Protein AF-A0A4P7WG69-F1 (afdb_monomer)

Radius of gyration: 11.12 Å; Cα contacts (8 Å, |Δi|>4): 151; chains: 1; bounding box: 30×24×25 Å

Sequence (73 aa):
MSKSVFIVPHPAHSTGKPVEHHEVKKAGGEVLHKTKTQKEAIDWAKEKGHVPHVAREKETKPDPNNPEHWRKV

Foldseek 3Di:
DAFAWEWAFPVQLLVVDDGQWIFTGGQVGDTDDIGRDPVVSCVVCVVVRHFYWYAPDSNDDDDSNDPVRIDTD

Structure (mmCIF, N/CA/C/O backbone):
data_AF-A0A4P7WG69-F1
#
_entry.id   AF-A0A4P7WG69-F1
#
loop_
_atom_site.group_PDB
_atom_site.id
_atom_site.type_symbol
_atom_site.label_atom_id
_atom_site.label_alt_id
_atom_site.label_comp_id
_atom_site.label_asym_id
_atom_site.label_entity_id
_atom_site.label_seq_id
_atom_site.pdbx_PDB_ins_code
_atom_site.Cartn_x
_atom_site.Cartn_y
_atom_site.Cartn_z
_atom_site.occupancy
_atom_site.B_iso_or_equiv
_atom_site.auth_seq_id
_atom_site.auth_comp_id
_atom_site.auth_asym_id
_atom_site.auth_atom_id
_atom_site.pdbx_PDB_model_num
ATOM 1 N N . MET A 1 1 ? -17.644 -11.021 5.819 1.00 47.94 1 MET A N 1
ATOM 2 C CA . MET A 1 1 ? -16.955 -11.044 4.510 1.00 47.94 1 MET A CA 1
ATOM 3 C C . MET A 1 1 ? -15.641 -10.297 4.646 1.00 47.94 1 MET A C 1
ATOM 5 O O . MET A 1 1 ? -15.658 -9.097 4.895 1.00 47.94 1 MET A O 1
ATOM 9 N N . SER A 1 2 ? -14.518 -11.004 4.587 1.00 53.69 2 SER A N 1
ATOM 10 C CA . SER A 1 2 ? -13.187 -10.419 4.772 1.00 53.69 2 SER A CA 1
ATOM 11 C C . SER A 1 2 ? -12.852 -9.528 3.576 1.00 53.69 2 SER A C 1
ATOM 13 O O . SER A 1 2 ? -12.693 -10.024 2.463 1.00 53.69 2 SER A O 1
ATOM 15 N N . LYS A 1 3 ? -12.794 -8.206 3.775 1.00 83.38 3 LYS A N 1
ATOM 16 C CA . LYS A 1 3 ? -12.509 -7.246 2.700 1.00 83.38 3 LYS A CA 1
ATOM 17 C C . LYS A 1 3 ? -10.996 -7.160 2.474 1.00 83.38 3 LYS A C 1
ATOM 19 O O . LYS A 1 3 ? -10.362 -6.198 2.909 1.00 83.38 3 LYS A O 1
ATOM 24 N N . SER A 1 4 ? -10.418 -8.190 1.860 1.00 89.06 4 SER A N 1
ATOM 25 C CA . SER A 1 4 ? -9.008 -8.192 1.462 1.00 89.06 4 SER A CA 1
ATOM 26 C C . SER A 1 4 ? -8.722 -7.033 0.511 1.00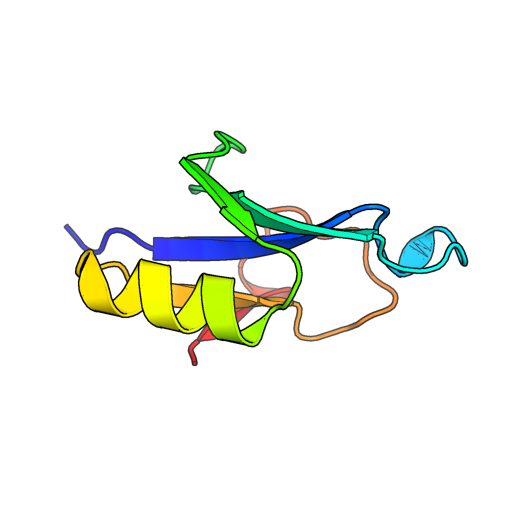 89.06 4 SER A C 1
ATOM 28 O O . SER A 1 4 ? -9.478 -6.801 -0.435 1.00 89.06 4 SER A O 1
ATOM 30 N N . VAL A 1 5 ? -7.632 -6.319 0.768 1.00 91.56 5 VAL A N 1
ATOM 31 C CA . VAL A 1 5 ? -7.117 -5.268 -0.113 1.00 91.56 5 VAL A CA 1
ATOM 32 C C . VAL A 1 5 ? -5.650 -5.520 -0.416 1.00 91.56 5 VAL A C 1
ATOM 34 O O . VAL A 1 5 ? -4.950 -6.152 0.370 1.00 91.56 5 VAL A O 1
ATOM 37 N N . PHE A 1 6 ? -5.193 -5.012 -1.549 1.00 89.88 6 PHE A N 1
ATOM 38 C CA . PHE A 1 6 ? -3.873 -5.229 -2.112 1.00 89.88 6 PHE A CA 1
ATOM 39 C C . PHE A 1 6 ? -3.171 -3.892 -2.268 1.00 89.88 6 PHE A C 1
ATOM 41 O O . PHE A 1 6 ? -3.723 -2.960 -2.847 1.00 89.88 6 PHE A O 1
ATOM 48 N N . ILE A 1 7 ? -1.963 -3.793 -1.735 1.00 90.94 7 ILE A N 1
ATOM 49 C CA . ILE A 1 7 ? -1.167 -2.573 -1.760 1.00 90.94 7 ILE A CA 1
ATOM 50 C C . ILE A 1 7 ? -0.198 -2.680 -2.924 1.00 90.94 7 ILE A C 1
ATOM 52 O O . ILE A 1 7 ? 0.710 -3.511 -2.922 1.00 90.94 7 ILE A O 1
ATOM 56 N N . VAL A 1 8 ? -0.427 -1.845 -3.931 1.00 88.44 8 VAL A N 1
ATOM 57 C CA . VAL A 1 8 ? 0.244 -1.921 -5.223 1.00 88.44 8 VAL A CA 1
ATOM 58 C C . VAL A 1 8 ? 1.123 -0.689 -5.419 1.00 88.44 8 VAL A C 1
ATOM 60 O O . VAL A 1 8 ? 0.588 0.418 -5.441 1.00 88.44 8 VAL A O 1
ATOM 63 N N . PRO A 1 9 ? 2.446 -0.835 -5.586 1.00 88.69 9 PRO A N 1
ATOM 64 C CA . PRO A 1 9 ? 3.304 0.290 -5.931 1.00 88.69 9 PRO A CA 1
ATOM 65 C C . PRO A 1 9 ? 3.027 0.755 -7.365 1.00 88.69 9 PRO A C 1
ATOM 67 O O . PRO A 1 9 ? 2.835 -0.062 -8.272 1.00 88.69 9 PRO A O 1
ATOM 70 N N . HIS A 1 10 ? 3.018 2.069 -7.569 1.00 84.44 10 HIS A N 1
ATOM 71 C CA . HIS A 1 10 ? 2.856 2.698 -8.870 1.00 84.44 10 HIS A CA 1
ATOM 72 C C . HIS A 1 10 ? 3.957 3.752 -9.101 1.00 84.44 10 HIS A C 1
ATOM 74 O O . HIS A 1 10 ? 4.127 4.636 -8.261 1.00 84.44 10 HIS A O 1
ATOM 80 N N . PRO A 1 11 ? 4.691 3.692 -10.226 1.00 84.06 11 PRO A N 1
ATOM 81 C CA . PRO A 1 11 ? 4.728 2.582 -11.179 1.00 84.06 11 PRO A CA 1
ATOM 82 C C . PRO A 1 11 ? 5.197 1.274 -10.514 1.00 84.06 11 PRO A C 1
ATOM 84 O O . PRO A 1 11 ? 5.855 1.286 -9.476 1.00 84.06 11 PRO A O 1
ATOM 87 N N . ALA A 1 12 ? 4.816 0.128 -11.087 1.00 79.12 12 ALA A N 1
ATOM 88 C CA . ALA A 1 12 ? 5.197 -1.170 -10.531 1.00 79.12 12 ALA A CA 1
ATOM 89 C C . ALA A 1 12 ? 6.727 -1.318 -10.514 1.00 79.12 12 ALA A C 1
ATOM 91 O O . ALA A 1 12 ? 7.398 -0.912 -11.464 1.00 79.12 12 ALA A O 1
ATOM 92 N N . HIS A 1 13 ? 7.276 -1.955 -9.479 1.00 74.38 13 HIS A N 1
ATOM 93 C CA . HIS A 1 13 ? 8.720 -2.190 -9.347 1.00 74.38 13 HIS A CA 1
ATOM 94 C C . HIS A 1 13 ? 9.336 -2.889 -10.575 1.00 74.38 13 HIS A C 1
ATOM 96 O O . HIS A 1 13 ? 10.443 -2.545 -10.983 1.00 74.38 13 HIS A O 1
ATOM 102 N N . SER A 1 14 ? 8.582 -3.774 -11.238 1.00 72.44 14 SER A N 1
ATOM 103 C CA . SER A 1 14 ? 8.980 -4.453 -12.480 1.00 72.44 14 SER A CA 1
ATOM 104 C C . SER A 1 14 ? 9.265 -3.508 -13.659 1.00 72.44 14 SER A C 1
ATOM 106 O O . SER A 1 14 ? 9.782 -3.935 -1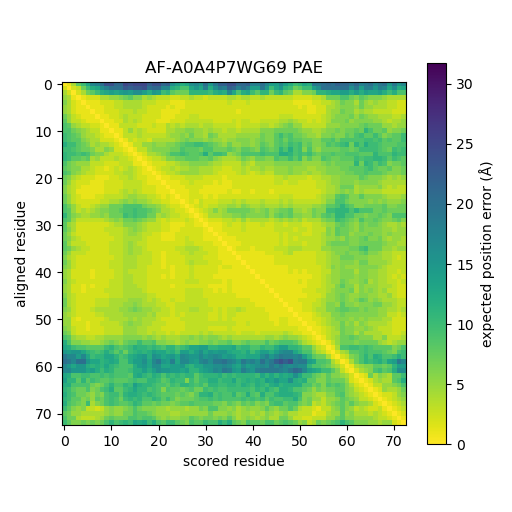4.684 1.00 72.44 14 SER A O 1
ATOM 108 N N . THR A 1 15 ? 8.870 -2.235 -13.571 1.00 74.81 15 THR A N 1
ATOM 109 C CA . THR A 1 15 ? 9.133 -1.234 -14.618 1.00 74.81 15 THR A CA 1
ATOM 110 C C . THR A 1 15 ? 10.531 -0.622 -14.524 1.00 74.81 15 THR A C 1
ATOM 112 O O . THR A 1 15 ? 10.914 0.124 -15.421 1.00 74.81 15 THR A O 1
ATOM 115 N N . GLY A 1 16 ? 11.271 -0.880 -13.438 1.00 76.75 16 GLY A N 1
ATOM 116 C CA . GLY A 1 16 ? 12.573 -0.258 -13.167 1.00 76.75 16 GLY A CA 1
ATOM 117 C C . GLY A 1 16 ? 12.501 1.237 -12.830 1.00 76.75 16 GLY A C 1
ATOM 118 O O . GLY A 1 16 ? 13.530 1.857 -12.573 1.00 76.75 16 GLY A O 1
ATOM 119 N N . LYS A 1 17 ? 11.301 1.830 -12.817 1.00 82.06 17 LYS A N 1
ATOM 120 C CA . LYS A 1 17 ? 11.081 3.229 -12.444 1.00 82.06 17 LYS A CA 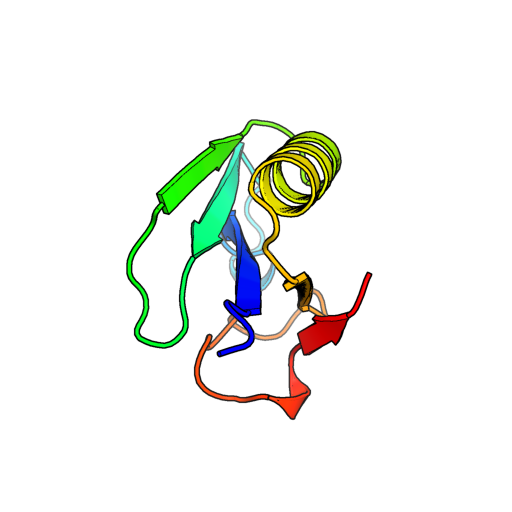1
ATOM 121 C C . LYS A 1 17 ? 10.956 3.374 -10.923 1.00 82.06 17 LYS A C 1
ATOM 123 O O . LYS A 1 17 ? 10.500 2.438 -10.258 1.00 82.06 17 LYS A O 1
ATOM 128 N N . PRO A 1 18 ? 11.329 4.538 -10.360 1.00 83.19 18 PRO A N 1
ATOM 129 C CA . PRO A 1 18 ? 11.073 4.824 -8.954 1.00 83.19 18 PRO A CA 1
ATOM 130 C C . PRO A 1 18 ? 9.568 4.773 -8.671 1.00 83.19 18 PRO A C 1
ATOM 132 O O . PRO A 1 18 ? 8.768 5.266 -9.463 1.00 83.19 18 PRO A O 1
ATOM 135 N N . VAL A 1 19 ? 9.191 4.164 -7.544 1.00 85.50 19 VAL A N 1
ATOM 136 C CA . VAL A 1 19 ? 7.799 4.148 -7.078 1.00 85.50 19 VAL A CA 1
ATOM 137 C C . VAL A 1 19 ? 7.430 5.546 -6.603 1.00 85.50 19 VAL A C 1
ATOM 139 O O . VAL A 1 19 ? 8.114 6.106 -5.749 1.00 85.50 19 VAL A O 1
ATOM 142 N N . GLU A 1 20 ? 6.341 6.086 -7.136 1.00 90.06 20 GLU A N 1
ATOM 143 C CA . GLU A 1 20 ? 5.857 7.428 -6.811 1.00 90.06 20 GLU A CA 1
ATOM 144 C C . GLU A 1 20 ? 4.796 7.385 -5.709 1.00 90.06 20 GLU A C 1
ATOM 146 O O . GLU A 1 20 ? 4.801 8.208 -4.791 1.00 90.06 20 GLU A O 1
ATOM 151 N N . HIS A 1 21 ? 3.901 6.396 -5.766 1.00 90.62 21 HIS A N 1
ATOM 152 C CA . HIS A 1 21 ? 2.832 6.212 -4.789 1.00 90.62 21 HIS A CA 1
ATOM 153 C C . HIS A 1 21 ? 2.408 4.746 -4.67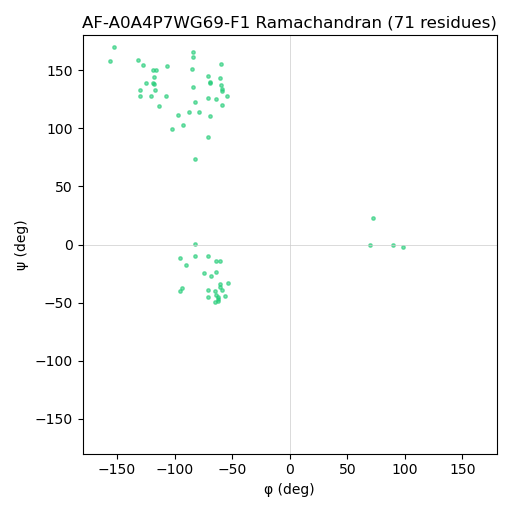8 1.00 90.62 21 HIS A C 1
ATOM 155 O O . HIS A 1 21 ? 2.797 3.888 -5.466 1.00 90.62 21 HIS A O 1
ATOM 161 N N . HIS A 1 22 ? 1.592 4.452 -3.674 1.00 90.69 22 HIS A N 1
ATOM 162 C CA . HIS A 1 22 ? 1.021 3.142 -3.403 1.00 90.69 22 HIS A CA 1
ATOM 163 C C . HIS A 1 22 ? -0.498 3.224 -3.520 1.00 90.69 22 HIS A C 1
ATOM 165 O O . HIS A 1 22 ? -1.130 4.133 -2.988 1.00 90.69 22 HIS A O 1
ATOM 171 N N . GLU A 1 23 ? -1.096 2.277 -4.228 1.00 92.38 23 GLU A N 1
ATOM 172 C CA . GLU A 1 23 ? -2.536 2.190 -4.444 1.00 92.38 23 GLU A CA 1
ATOM 173 C C . GLU A 1 23 ? -3.107 1.038 -3.617 1.00 92.38 23 GLU A C 1
ATOM 175 O O . GLU A 1 23 ? -2.638 -0.095 -3.716 1.00 92.38 23 GLU A O 1
ATOM 180 N N . VAL A 1 24 ? -4.142 1.309 -2.824 1.00 91.56 24 VAL A N 1
ATOM 181 C CA . VAL A 1 24 ? -4.919 0.281 -2.126 1.00 91.56 24 VAL A CA 1
ATOM 182 C C . VAL A 1 24 ? -6.028 -0.187 -3.058 1.00 91.56 24 VAL A C 1
ATOM 184 O O . VAL A 1 24 ? -6.925 0.590 -3.386 1.00 91.56 24 VAL A O 1
ATOM 187 N N . LYS A 1 25 ? -5.973 -1.445 -3.492 1.00 90.38 25 LYS A N 1
ATOM 188 C CA . LYS A 1 25 ? -6.911 -2.040 -4.454 1.00 90.38 25 LYS A CA 1
ATOM 189 C C . LYS A 1 25 ? -7.728 -3.171 -3.846 1.00 90.38 25 LYS A C 1
ATOM 191 O O . LYS A 1 25 ? -7.243 -3.885 -2.977 1.00 90.38 25 LYS A O 1
ATOM 196 N N . LYS A 1 26 ? -8.952 -3.386 -4.326 1.00 87.31 26 LYS A N 1
ATOM 197 C CA . LYS A 1 26 ? -9.709 -4.622 -4.052 1.00 87.31 26 LYS A CA 1
ATOM 198 C C . LYS A 1 26 ? -9.324 -5.736 -5.028 1.00 87.31 26 LYS A C 1
ATOM 200 O O . LYS A 1 26 ? -8.744 -5.481 -6.085 1.00 87.31 26 LYS A O 1
ATOM 205 N N . ALA A 1 27 ? -9.718 -6.965 -4.692 1.00 77.25 27 ALA A N 1
ATOM 206 C CA . ALA A 1 27 ? -9.818 -8.042 -5.678 1.00 77.25 27 ALA A CA 1
ATOM 207 C C . ALA A 1 27 ? -10.725 -7.569 -6.830 1.00 77.25 27 ALA A C 1
ATOM 209 O O . ALA A 1 27 ? -11.813 -7.056 -6.568 1.00 77.25 27 ALA A O 1
ATOM 210 N N . GLY A 1 28 ? -10.254 -7.666 -8.075 1.00 75.88 28 GLY A N 1
ATOM 211 C CA . GLY A 1 28 ? -10.926 -7.089 -9.249 1.00 75.88 28 GLY A CA 1
ATOM 212 C C . GLY A 1 28 ? -10.375 -5.736 -9.727 1.00 75.88 28 GLY A C 1
ATOM 213 O O . GLY A 1 28 ? -10.829 -5.227 -10.745 1.00 75.88 28 GLY A O 1
ATOM 214 N N . GLY A 1 29 ? -9.374 -5.161 -9.046 1.00 75.75 29 GLY A N 1
ATOM 215 C CA . GLY A 1 29 ? -8.582 -4.038 -9.571 1.00 75.75 29 GLY A CA 1
ATOM 216 C C . GLY A 1 29 ? -9.104 -2.630 -9.262 1.00 75.75 29 GLY A C 1
ATOM 217 O O . GLY A 1 29 ? -8.438 -1.657 -9.614 1.00 75.75 29 GLY A O 1
ATOM 218 N N . GLU A 1 30 ? -10.235 -2.499 -8.562 1.00 86.12 30 GLU A N 1
ATOM 219 C CA . GLU A 1 30 ? -10.761 -1.203 -8.110 1.00 86.12 30 GLU A CA 1
ATOM 220 C C . GLU A 1 30 ? -9.800 -0.537 -7.111 1.00 86.12 30 GLU A C 1
ATOM 222 O O . GLU A 1 30 ? -9.468 -1.133 -6.083 1.00 86.12 30 GLU A O 1
ATOM 227 N N . VAL A 1 31 ? -9.378 0.702 -7.391 1.00 90.62 31 VAL A N 1
ATOM 228 C CA . VAL A 1 31 ? -8.569 1.528 -6.478 1.00 90.62 31 VAL A CA 1
ATOM 229 C C . VAL A 1 31 ? -9.477 2.206 -5.458 1.00 90.62 31 VAL A C 1
ATOM 231 O O . VAL A 1 31 ? -10.354 2.980 -5.824 1.00 90.62 31 VAL A O 1
ATOM 234 N N . LEU A 1 32 ? -9.218 1.966 -4.175 1.00 90.94 32 LEU A N 1
ATOM 235 C CA . LEU A 1 32 ? -9.918 2.609 -3.063 1.00 90.94 32 LEU A CA 1
ATOM 236 C C . LEU A 1 32 ? -9.202 3.857 -2.563 1.00 90.94 32 LEU A C 1
ATOM 238 O O . LEU A 1 32 ? -9.845 4.818 -2.146 1.00 90.94 32 LEU A O 1
ATOM 242 N N . HIS A 1 33 ? -7.870 3.823 -2.548 1.00 92.44 33 HIS A N 1
ATOM 243 C CA . HIS A 1 33 ? -7.071 4.902 -1.989 1.00 92.44 33 HIS A CA 1
ATOM 244 C C . HIS A 1 33 ? -5.662 4.934 -2.579 1.00 92.44 33 HIS A C 1
ATOM 246 O O 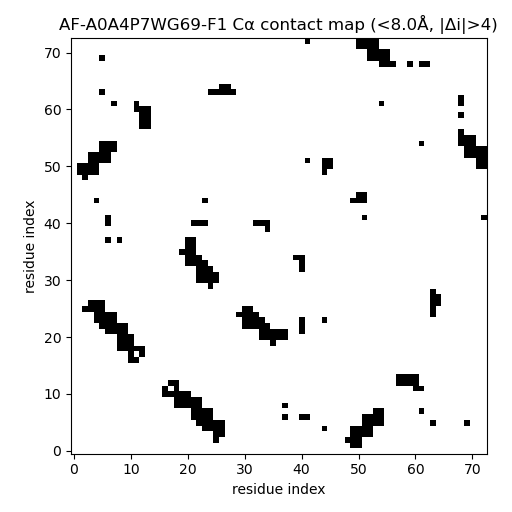. HIS A 1 33 ? -5.175 3.919 -3.083 1.00 92.44 33 HIS A O 1
ATOM 252 N N . LYS A 1 34 ? -5.006 6.096 -2.510 1.00 94.31 34 LYS A N 1
ATOM 253 C CA . LYS A 1 34 ? -3.615 6.289 -2.930 1.00 94.31 34 LYS A CA 1
ATOM 254 C C . LYS A 1 34 ? -2.847 6.998 -1.824 1.00 94.31 34 LYS A C 1
ATOM 256 O O . LYS A 1 34 ? -3.323 8.004 -1.307 1.00 94.31 34 LYS A O 1
ATOM 261 N N . THR A 1 35 ? -1.667 6.498 -1.494 1.00 93.94 35 THR A N 1
ATOM 262 C CA . THR A 1 35 ? -0.789 7.051 -0.457 1.00 93.94 35 THR A CA 1
ATOM 263 C C . THR A 1 35 ? 0.627 7.187 -0.995 1.00 93.94 35 THR A C 1
ATOM 265 O O . THR A 1 35 ? 0.993 6.521 -1.960 1.00 93.94 35 THR A O 1
ATOM 268 N N . LYS A 1 36 ? 1.461 8.034 -0.388 1.00 91.06 36 LYS A N 1
ATOM 269 C CA . LYS A 1 36 ? 2.868 8.131 -0.807 1.00 91.06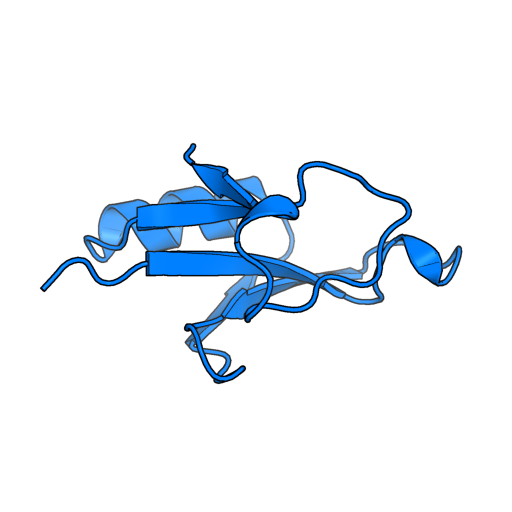 36 LYS A CA 1
ATOM 270 C C . LYS A 1 36 ? 3.637 6.884 -0.396 1.00 91.06 36 LYS A C 1
ATOM 272 O O . LYS A 1 36 ? 4.351 6.294 -1.204 1.00 91.06 36 LYS A O 1
ATOM 277 N N . THR A 1 37 ? 3.447 6.434 0.840 1.00 90.81 37 THR A N 1
ATOM 278 C CA . THR A 1 37 ? 4.175 5.287 1.381 1.00 90.81 37 THR A CA 1
ATOM 279 C C . THR A 1 37 ? 3.306 4.040 1.501 1.00 90.81 37 THR A C 1
ATOM 281 O O . THR A 1 37 ? 2.089 4.102 1.696 1.00 90.81 37 THR A O 1
ATOM 284 N N . GLN A 1 38 ? 3.959 2.879 1.445 1.00 90.31 38 GLN A N 1
ATOM 285 C CA . GLN A 1 38 ? 3.321 1.590 1.703 1.00 90.31 38 GLN A CA 1
ATOM 286 C C . GLN A 1 38 ? 2.751 1.511 3.124 1.00 90.31 38 GLN A C 1
ATOM 288 O O . GLN A 1 38 ? 1.700 0.915 3.334 1.00 90.31 38 GLN A O 1
ATOM 293 N N . LYS A 1 39 ? 3.439 2.113 4.104 1.00 91.56 39 LYS A N 1
ATOM 294 C CA . LYS A 1 39 ? 3.003 2.119 5.503 1.00 91.56 39 LYS A CA 1
ATOM 295 C C . LYS A 1 39 ? 1.664 2.835 5.663 1.00 91.56 39 LYS A C 1
ATOM 297 O O . LYS A 1 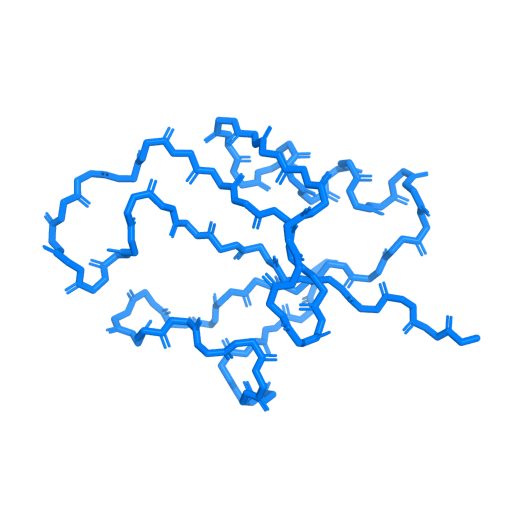39 ? 0.760 2.257 6.251 1.00 91.56 39 LYS A O 1
ATOM 302 N N . GLU A 1 40 ? 1.511 4.016 5.068 1.00 93.31 40 GLU A N 1
ATOM 303 C CA . GLU A 1 40 ? 0.238 4.748 5.082 1.00 93.31 40 GLU A CA 1
ATOM 304 C C . GLU A 1 40 ? -0.903 3.931 4.459 1.00 93.31 40 GLU A C 1
ATOM 306 O O . GLU A 1 40 ? -2.011 3.924 4.984 1.00 93.31 40 GLU A O 1
ATOM 311 N N . ALA A 1 41 ? -0.637 3.190 3.378 1.00 92.62 41 ALA A N 1
ATOM 312 C CA . ALA A 1 41 ? -1.630 2.306 2.767 1.00 92.62 41 ALA A CA 1
ATOM 313 C C . ALA A 1 41 ? -2.044 1.149 3.696 1.00 92.62 41 ALA A C 1
ATOM 315 O O . ALA A 1 41 ? -3.225 0.797 3.750 1.00 92.62 41 ALA A O 1
ATOM 316 N N . ILE A 1 42 ? -1.087 0.555 4.423 1.00 92.62 42 ILE A N 1
ATOM 317 C CA . ILE A 1 42 ? -1.354 -0.505 5.411 1.00 92.62 42 ILE A CA 1
ATOM 318 C C . ILE A 1 42 ? -2.183 0.053 6.564 1.00 92.62 42 ILE A C 1
ATOM 320 O O . ILE A 1 42 ? -3.184 -0.558 6.940 1.00 92.62 42 ILE A O 1
ATOM 324 N N . ASP A 1 43 ? -1.764 1.189 7.116 1.00 94.31 43 ASP A N 1
ATOM 325 C CA . ASP A 1 43 ? -2.409 1.811 8.268 1.00 94.31 43 ASP A CA 1
ATOM 326 C C . ASP A 1 43 ? -3.855 2.190 7.906 1.00 94.31 43 ASP A C 1
ATOM 328 O O . ASP A 1 43 ? -4.785 1.716 8.559 1.00 94.31 43 ASP A O 1
ATOM 332 N N . TRP A 1 44 ? -4.060 2.859 6.764 1.00 94.12 44 TRP A N 1
ATOM 333 C CA . TRP A 1 44 ? -5.394 3.179 6.244 1.00 94.12 44 TRP A CA 1
ATOM 334 C C . TRP A 1 44 ? -6.269 1.932 6.070 1.00 94.12 44 TRP A C 1
ATOM 336 O O . TRP A 1 44 ? -7.444 1.922 6.445 1.00 94.12 44 TRP A O 1
ATOM 346 N N . ALA A 1 45 ? -5.715 0.851 5.510 1.00 92.56 45 ALA A N 1
ATOM 347 C CA . ALA A 1 45 ? -6.459 -0.388 5.314 1.00 92.56 45 ALA A CA 1
ATOM 348 C C . ALA A 1 45 ? -6.906 -0.991 6.654 1.00 92.56 45 ALA A C 1
ATOM 350 O O . ALA A 1 45 ? -8.072 -1.369 6.795 1.00 92.56 45 ALA A O 1
ATOM 351 N N . LYS A 1 46 ? -6.012 -1.039 7.648 1.00 91.88 46 LYS A N 1
ATOM 352 C CA . LYS A 1 46 ? -6.324 -1.543 8.993 1.00 91.88 46 LYS A CA 1
ATOM 353 C C . LYS A 1 46 ? -7.375 -0.676 9.688 1.00 91.88 46 LYS A C 1
ATOM 355 O O . LYS A 1 46 ? -8.337 -1.223 10.221 1.00 91.88 46 LYS A O 1
ATOM 360 N N . GLU A 1 47 ? -7.265 0.650 9.602 1.00 93.25 47 GLU A N 1
ATOM 361 C CA . GLU A 1 47 ? -8.247 1.595 10.160 1.00 93.25 47 GLU A CA 1
ATOM 362 C C . GLU A 1 47 ? -9.650 1.421 9.561 1.00 93.25 47 GLU A C 1
ATOM 364 O O . GLU A 1 47 ? -10.658 1.572 10.250 1.00 93.25 47 GLU A O 1
ATOM 369 N N . LYS A 1 48 ? -9.741 1.061 8.278 1.00 91.38 48 LYS A N 1
ATOM 370 C CA . LYS A 1 48 ? -11.013 0.777 7.594 1.00 91.38 48 LYS A CA 1
ATOM 371 C C . LYS A 1 48 ? -11.543 -0.644 7.826 1.00 91.38 48 LYS A C 1
ATOM 373 O O . LYS A 1 48 ? -12.591 -0.996 7.279 1.00 91.38 48 LYS A O 1
ATOM 378 N N . GLY A 1 49 ? -10.845 -1.467 8.612 1.00 90.94 49 GLY A N 1
ATOM 379 C CA . GLY A 1 49 ? -11.210 -2.864 8.862 1.00 90.94 49 GLY A CA 1
ATOM 380 C C . GLY A 1 49 ? -10.975 -3.783 7.658 1.00 90.94 49 GLY A C 1
ATOM 381 O O . GLY A 1 49 ? -11.628 -4.822 7.526 1.00 90.94 49 GLY A O 1
ATOM 382 N N . HIS A 1 50 ? -10.082 -3.395 6.747 1.00 92.31 50 HIS A N 1
ATOM 383 C CA . HIS A 1 50 ? -9.621 -4.239 5.652 1.00 92.31 50 HIS A CA 1
ATOM 384 C C . HIS A 1 50 ? -8.479 -5.155 6.099 1.00 92.31 50 HIS A C 1
ATOM 386 O O . HIS A 1 50 ? -7.799 -4.902 7.091 1.00 92.31 50 HIS A O 1
ATOM 392 N N . VAL A 1 51 ? -8.242 -6.217 5.324 1.00 90.50 51 VAL A N 1
ATOM 393 C CA . VAL A 1 51 ? -7.065 -7.082 5.495 1.00 90.50 51 VAL A CA 1
ATOM 394 C C . VAL A 1 51 ? -6.047 -6.712 4.414 1.00 90.50 51 VAL A C 1
ATOM 396 O O . VAL A 1 51 ? -6.227 -7.133 3.263 1.00 90.50 51 VAL A O 1
ATOM 399 N N . PRO A 1 52 ? -5.020 -5.900 4.727 1.00 91.94 52 PRO A N 1
ATOM 400 C CA . PRO A 1 52 ? -4.025 -5.504 3.747 1.00 91.94 52 PRO A CA 1
ATOM 401 C C . PRO A 1 52 ? -3.139 -6.679 3.349 1.00 91.94 52 PRO A C 1
ATOM 403 O O . PRO A 1 52 ? -2.694 -7.482 4.170 1.00 91.94 52 PRO A O 1
ATOM 406 N N . HIS A 1 53 ? -2.868 -6.743 2.056 1.00 90.31 53 HIS A N 1
ATOM 407 C CA . HIS A 1 53 ? -1.928 -7.658 1.457 1.00 90.31 53 HIS A CA 1
ATOM 408 C C . HIS A 1 53 ? -0.907 -6.867 0.653 1.00 90.31 53 HIS A C 1
ATOM 410 O O . HIS A 1 53 ? -1.249 -5.921 -0.054 1.00 90.31 53 HIS A O 1
ATOM 416 N N . VAL A 1 54 ? 0.350 -7.272 0.740 1.00 87.50 54 VAL A N 1
ATOM 417 C CA . VAL A 1 54 ? 1.468 -6.644 0.030 1.00 87.50 54 VAL A CA 1
ATOM 418 C C . VAL A 1 54 ? 2.107 -7.653 -0.903 1.00 87.50 54 VAL A C 1
ATOM 420 O O . VAL A 1 54 ? 2.086 -8.853 -0.611 1.00 87.50 54 VAL A O 1
ATOM 423 N N . ALA A 1 55 ? 2.667 -7.172 -2.010 1.00 80.44 55 ALA A N 1
ATOM 424 C CA . ALA A 1 55 ? 3.374 -8.025 -2.954 1.00 80.44 55 ALA A CA 1
ATOM 425 C C . ALA A 1 55 ? 4.548 -8.734 -2.251 1.00 80.44 55 ALA A C 1
ATOM 427 O O . ALA A 1 55 ? 5.308 -8.106 -1.508 1.00 80.44 55 ALA A O 1
ATOM 428 N N . ARG A 1 56 ? 4.670 -10.049 -2.449 1.00 74.94 56 ARG A N 1
ATOM 429 C CA . ARG A 1 56 ? 5.769 -10.869 -1.913 1.00 74.94 56 ARG A CA 1
ATOM 430 C C . ARG A 1 56 ? 7.080 -10.583 -2.620 1.00 74.94 56 ARG A C 1
ATOM 432 O O . ARG A 1 56 ? 8.121 -10.526 -1.976 1.00 74.94 56 ARG A O 1
ATOM 439 N N . GLU A 1 57 ? 7.005 -10.387 -3.924 1.00 67.62 57 GLU A N 1
ATOM 440 C CA . GLU A 1 57 ? 8.149 -10.181 -4.794 1.00 67.62 57 GLU A CA 1
ATOM 441 C C . GLU A 1 57 ? 8.066 -8.798 -5.436 1.00 67.62 57 GLU A C 1
ATOM 443 O O . GLU A 1 57 ? 6.999 -8.346 -5.855 1.00 67.62 57 GLU A O 1
ATOM 448 N N . LYS A 1 58 ? 9.208 -8.107 -5.500 1.00 63.06 58 LYS A N 1
ATOM 449 C CA . LYS A 1 58 ? 9.313 -6.808 -6.179 1.00 63.06 58 LYS A CA 1
ATOM 450 C C . LYS A 1 58 ? 9.299 -6.949 -7.703 1.00 63.06 58 LYS A C 1
ATOM 452 O O . LYS A 1 58 ? 8.959 -5.996 -8.389 1.00 63.06 58 LYS A O 1
ATOM 457 N N . GLU A 1 59 ? 9.691 -8.093 -8.249 1.00 55.22 59 GLU A N 1
ATOM 458 C CA . GLU A 1 59 ? 9.940 -8.231 -9.691 1.00 55.22 59 GLU A CA 1
ATOM 459 C C . GLU A 1 59 ? 8.704 -8.661 -10.489 1.00 55.22 59 GLU A C 1
ATOM 461 O O . GLU A 1 59 ? 8.635 -8.446 -11.700 1.00 55.22 59 GLU A O 1
ATOM 466 N N . THR A 1 60 ? 7.681 -9.194 -9.825 1.00 54.03 60 THR A N 1
ATOM 467 C CA . THR A 1 60 ? 6.449 -9.642 -10.473 1.00 54.03 60 THR A CA 1
ATOM 468 C C . THR A 1 60 ? 5.479 -8.477 -10.664 1.00 54.03 60 THR A C 1
ATOM 470 O O . THR A 1 60 ? 5.249 -7.673 -9.759 1.00 54.03 60 THR A O 1
ATOM 473 N N . LYS A 1 61 ? 4.863 -8.375 -11.853 1.00 60.22 61 LYS A N 1
ATOM 474 C CA . LYS A 1 61 ? 3.731 -7.461 -12.064 1.00 60.22 61 LYS A CA 1
ATOM 475 C C . LYS A 1 61 ? 2.622 -7.853 -11.075 1.00 60.22 61 LYS A C 1
ATOM 477 O O . LYS A 1 61 ? 2.154 -8.991 -11.137 1.00 60.22 61 LYS A O 1
ATOM 482 N N . PRO A 1 62 ? 2.200 -6.957 -10.170 1.00 62.06 62 PRO A N 1
ATOM 483 C CA . PRO A 1 62 ? 1.231 -7.300 -9.141 1.00 62.06 62 PRO A CA 1
ATOM 484 C C . PRO A 1 62 ? -0.156 -7.492 -9.764 1.00 62.06 62 PRO A C 1
ATOM 486 O O . PRO A 1 62 ? -0.904 -6.531 -9.934 1.00 62.06 62 PRO A O 1
ATOM 489 N N . ASP A 1 63 ? -0.489 -8.734 -10.121 1.00 66.81 63 ASP A N 1
ATOM 490 C CA . ASP A 1 63 ? -1.849 -9.144 -10.470 1.00 66.81 63 ASP A CA 1
ATOM 491 C C . ASP A 1 63 ? -2.667 -9.344 -9.176 1.00 66.81 63 ASP A C 1
ATOM 493 O O . ASP A 1 63 ? -2.353 -10.250 -8.394 1.00 66.81 63 ASP A O 1
ATOM 497 N N . PRO A 1 64 ? -3.702 -8.521 -8.907 1.00 64.75 64 P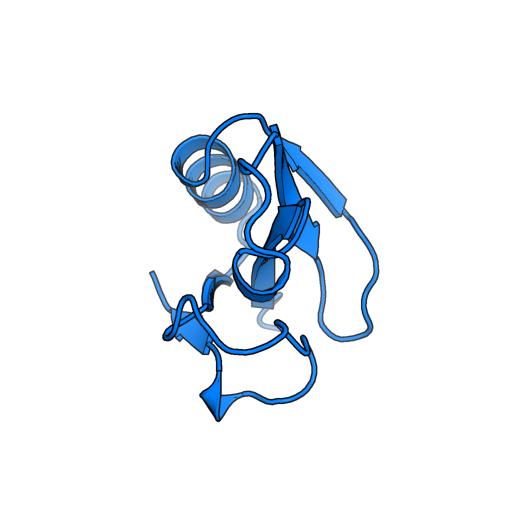RO A N 1
ATOM 498 C CA . PRO A 1 64 ? -4.530 -8.645 -7.704 1.00 64.75 64 PRO A CA 1
ATOM 499 C C . PRO A 1 64 ? -5.324 -9.957 -7.621 1.00 64.75 64 PRO A C 1
ATOM 501 O O . PRO A 1 64 ? -5.865 -10.270 -6.562 1.00 64.75 64 PRO A O 1
ATOM 504 N N . ASN A 1 65 ? -5.430 -10.709 -8.720 1.00 67.88 65 ASN A N 1
ATOM 505 C CA . ASN A 1 65 ? -6.178 -11.960 -8.803 1.00 67.88 65 ASN A CA 1
ATOM 506 C C . ASN A 1 65 ? -5.298 -13.196 -8.582 1.00 67.88 65 ASN A C 1
ATOM 508 O O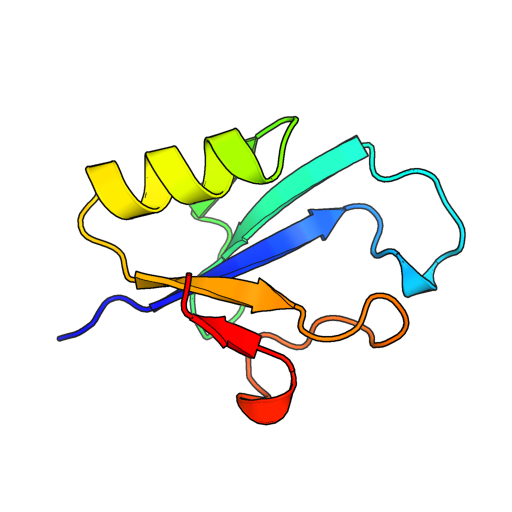 . ASN A 1 65 ? -5.853 -14.274 -8.385 1.00 67.88 65 ASN A O 1
ATOM 512 N N . ASN A 1 66 ? -3.962 -13.070 -8.575 1.00 71.62 66 ASN A N 1
ATOM 513 C CA . ASN A 1 66 ? -3.076 -14.182 -8.225 1.00 71.62 66 ASN A CA 1
ATOM 514 C C . ASN A 1 66 ? -2.736 -14.156 -6.721 1.00 71.62 66 ASN A C 1
ATOM 516 O O . ASN A 1 66 ? -1.879 -13.370 -6.313 1.00 71.62 66 ASN A O 1
ATOM 520 N N . PRO A 1 67 ? -3.350 -15.009 -5.880 1.00 72.50 67 PRO A N 1
ATOM 521 C CA . PRO A 1 67 ? -3.141 -14.997 -4.433 1.00 72.50 67 PRO A CA 1
ATOM 522 C C . PRO A 1 67 ? -1.704 -15.335 -4.003 1.00 72.50 67 PRO A C 1
ATOM 524 O O . PRO A 1 67 ? -1.296 -14.915 -2.918 1.00 72.50 67 PRO A O 1
ATOM 527 N N . GLU A 1 68 ? -0.920 -16.045 -4.822 1.00 76.44 68 GLU A N 1
ATOM 528 C CA . GLU A 1 68 ? 0.467 -16.404 -4.486 1.00 76.44 68 GLU A CA 1
ATOM 529 C C . GLU A 1 68 ? 1.397 -15.188 -4.446 1.00 76.44 68 GLU A C 1
ATOM 531 O O . GLU A 1 68 ? 2.341 -15.154 -3.656 1.00 76.44 68 GLU A O 1
ATOM 536 N N . HIS A 1 69 ? 1.078 -14.139 -5.208 1.00 75.88 69 HIS A N 1
ATOM 537 C CA . HIS A 1 69 ? 1.860 -12.903 -5.246 1.00 75.88 69 HIS A CA 1
ATOM 538 C C . HIS A 1 69 ? 1.740 -12.071 -3.966 1.00 75.88 69 HIS A C 1
ATOM 540 O O . HIS A 1 69 ? 2.487 -11.111 -3.791 1.00 75.88 69 HIS A O 1
ATOM 546 N N . TRP A 1 70 ? 0.823 -12.411 -3.059 1.00 81.56 70 TRP A N 1
ATOM 547 C CA . TRP A 1 70 ? 0.433 -11.549 -1.952 1.00 81.56 70 TRP A CA 1
ATOM 548 C C . TRP A 1 70 ? 0.733 -12.187 -0.591 1.00 81.56 70 TRP A C 1
ATOM 550 O O . TRP A 1 70 ? 0.511 -13.381 -0.358 1.00 81.56 70 TRP A O 1
ATOM 560 N N . ARG A 1 71 ? 1.231 -11.394 0.363 1.00 83.62 71 ARG A N 1
ATOM 561 C CA . ARG A 1 71 ? 1.281 -11.777 1.784 1.00 83.62 71 ARG A CA 1
ATOM 562 C C . ARG A 1 71 ? 0.440 -10.836 2.628 1.00 83.62 71 ARG A C 1
ATOM 564 O O . ARG A 1 71 ? 0.419 -9.633 2.384 1.00 83.62 71 ARG A O 1
ATOM 571 N N . LYS A 1 72 ? -0.194 -11.395 3.653 1.00 83.44 72 LYS A N 1
ATOM 572 C CA . LYS A 1 72 ? -0.902 -10.648 4.699 1.00 83.44 72 LYS A CA 1
ATOM 573 C C . LYS A 1 72 ? 0.100 -9.933 5.608 1.00 83.44 72 LYS A C 1
ATOM 575 O O . LYS A 1 72 ? 1.178 -10.480 5.853 1.00 83.44 72 LYS A O 1
ATOM 580 N N . VAL A 1 73 ? -0.258 -8.741 6.092 1.00 81.00 73 VAL A N 1
ATOM 581 C CA . VAL A 1 73 ? 0.545 -7.904 7.013 1.00 81.00 73 VAL A CA 1
ATOM 582 C C . VAL A 1 73 ? -0.302 -7.178 8.051 1.00 81.00 73 VAL A C 1
ATOM 584 O O . VAL A 1 73 ? -1.526 -7.044 7.857 1.00 81.00 73 VAL A O 1
#

Solvent-accessible surface area (backbone atoms only — not comparable to full-atom values): 4162 Å² total; per-residue (Å²): 132,87,51,52,30,38,50,41,56,36,53,45,55,57,71,77,48,77,65,66,31,21,35,33,19,34,74,85,67,52,74,79,46,77,29,68,41,66,64,58,45,45,52,53,28,50,76,71,68,31,46,32,22,36,62,70,54,63,69,54,79,88,52,68,80,47,69,85,50,47,39,79,112

Mean predicted aligned error: 5.5 Å

Secondary structure (DSSP, 8-state):
---EEEEEEES-GGG-SPP-EEEEEETTS-EEEEESSHHHHHHHHHHTT-EEEEES-SSS---TT-GGGEEE-

Nearest PDB structures (foldseek):
  3f42-assembly1_A-2  TM=4.599E-01  e=7.767E+00  Helicobacter pylori
  9cay-assembly1_A  TM=3.436E-01  e=6.004E+00  Plasmodium falciparum 3D7

pLDDT: mean 82.42, std 11.47, range [47.94, 94.31]